Protein AF-A0A537C0H4-F1 (afdb_monomer_lite)

Sequence (83 aa):
MRLVLRSLPQMVVMAAIVTSALFVPVAALLIWLSFALFGVSLRAFVTFGSLLTALEGLLAWWALLFLPALVYAACVMPWSARE

Secondary structure (DSSP, 8-state):
-HHHHHHHHHHHHHHHHHHHHHHHHHHHHHHHHHHHHH---HHHHHTTTTTS-HHHHHHHHHHHHHHHHHHHHHHHS--S---

pLDDT: mean 86.12, std 11.74, range [46.66, 95.38]

Radius of gyration: 16.31 Å; chains: 1; bounding box: 42×22×42 Å

Foldseek 3Di:
DVLVVVCVVVLLVQLLVVLVVCLVVVLVVVQVCCCVPPVDDPCCQQCVNVVHDNVVSSVVSSVVSSVVSSVCSVPPDDSDPDD

Structure (mmCIF, N/CA/C/O backbone):
data_AF-A0A537C0H4-F1
#
_entry.id   AF-A0A537C0H4-F1
#
loop_
_atom_site.group_PDB
_atom_site.id
_atom_site.type_symbol
_atom_site.label_atom_id
_atom_site.label_alt_id
_atom_site.label_comp_id
_atom_site.label_asym_id
_atom_site.label_entity_id
_atom_site.label_seq_id
_atom_site.pdbx_PDB_ins_code
_atom_site.Cartn_x
_atom_site.Cartn_y
_atom_site.Cartn_z
_atom_site.occupancy
_atom_site.B_iso_or_equiv
_atom_site.auth_seq_id
_atom_site.auth_comp_id
_atom_site.auth_asym_id
_atom_site.auth_atom_id
_atom_site.pdbx_PDB_model_num
ATOM 1 N N . MET A 1 1 ? 19.311 -12.254 -20.921 1.00 50.53 1 MET A N 1
ATOM 2 C CA . MET A 1 1 ? 19.029 -12.281 -19.461 1.00 50.53 1 MET A CA 1
ATOM 3 C C . MET A 1 1 ? 19.736 -11.188 -18.650 1.00 50.53 1 MET A C 1
ATOM 5 O O . MET A 1 1 ? 19.108 -10.678 -17.734 1.00 50.53 1 MET A O 1
ATOM 9 N N . ARG A 1 2 ? 20.980 -10.769 -18.958 1.00 52.91 2 ARG A N 1
ATOM 10 C CA . ARG A 1 2 ? 21.679 -9.715 -18.178 1.00 52.91 2 ARG A CA 1
ATOM 11 C C . ARG A 1 2 ? 20.998 -8.334 -18.190 1.00 52.91 2 ARG A C 1
ATOM 13 O O . ARG A 1 2 ? 21.057 -7.650 -17.180 1.00 52.91 2 ARG A O 1
ATOM 20 N N . LEU A 1 3 ? 20.334 -7.945 -19.284 1.00 56.19 3 LEU A N 1
ATOM 21 C CA . LEU A 1 3 ? 19.574 -6.684 -19.362 1.00 56.19 3 LEU A CA 1
ATOM 22 C C . LEU A 1 3 ? 18.340 -6.687 -18.449 1.00 56.19 3 LEU A C 1
ATOM 24 O O . LEU A 1 3 ? 18.147 -5.741 -17.699 1.00 56.19 3 LEU A O 1
ATOM 28 N N . VAL A 1 4 ? 17.580 -7.789 -18.441 1.00 55.53 4 VAL A N 1
ATOM 29 C CA . VAL A 1 4 ? 16.401 -7.963 -17.574 1.00 55.53 4 VAL A CA 1
ATOM 30 C C . VAL A 1 4 ? 16.796 -7.909 -16.095 1.00 55.53 4 VAL A C 1
ATOM 32 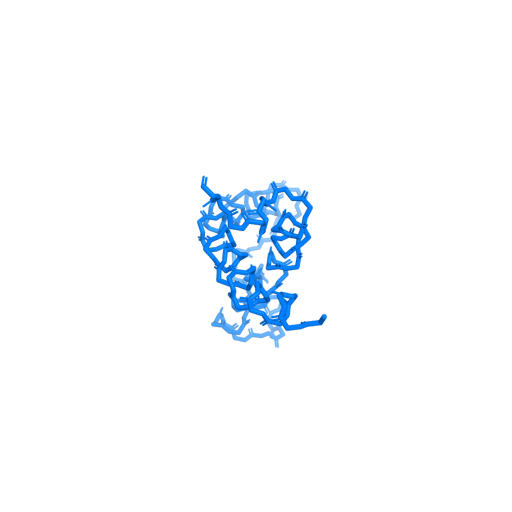O O . VAL A 1 4 ? 16.188 -7.185 -15.323 1.00 55.53 4 VAL A O 1
ATOM 35 N N . LEU A 1 5 ? 17.877 -8.591 -15.695 1.00 58.66 5 LEU A N 1
ATOM 36 C CA . LEU A 1 5 ? 18.383 -8.537 -14.313 1.00 58.66 5 LEU A CA 1
ATOM 37 C C . LEU A 1 5 ? 18.842 -7.133 -13.887 1.00 58.66 5 LEU A C 1
ATOM 39 O O . LEU A 1 5 ? 18.800 -6.812 -12.703 1.00 58.66 5 LEU A O 1
ATOM 43 N N . ARG A 1 6 ? 19.270 -6.294 -14.839 1.00 66.12 6 ARG A N 1
ATOM 44 C CA . ARG A 1 6 ? 19.718 -4.921 -14.574 1.00 66.12 6 ARG A CA 1
ATOM 45 C C . ARG A 1 6 ? 18.550 -3.937 -14.457 1.00 66.12 6 ARG A C 1
ATOM 47 O O . ARG A 1 6 ? 18.675 -2.965 -13.721 1.00 66.12 6 ARG A O 1
ATOM 54 N N . SER A 1 7 ? 17.427 -4.200 -15.129 1.00 72.31 7 SER A N 1
ATOM 55 C CA . SER A 1 7 ? 16.213 -3.378 -15.047 1.00 72.31 7 SER A CA 1
ATOM 56 C C . SER A 1 7 ? 15.299 -3.745 -13.873 1.00 72.31 7 SER A C 1
ATOM 58 O O . SER A 1 7 ? 14.572 -2.879 -13.396 1.00 72.31 7 SER A O 1
ATOM 60 N N . LEU A 1 8 ? 15.376 -4.971 -13.336 1.00 80.69 8 LEU A N 1
ATOM 61 C CA . LEU A 1 8 ? 14.642 -5.381 -12.126 1.00 80.69 8 LEU A CA 1
ATOM 62 C C . LEU A 1 8 ? 14.800 -4.425 -10.926 1.00 80.69 8 LEU A C 1
ATOM 64 O O . LEU A 1 8 ? 13.775 -4.014 -10.382 1.00 80.69 8 LEU A O 1
ATOM 68 N N . PRO A 1 9 ? 16.016 -4.024 -10.494 1.00 84.00 9 PRO A N 1
ATOM 69 C CA . PRO A 1 9 ? 16.150 -3.082 -9.383 1.00 84.00 9 PRO A CA 1
ATOM 70 C C . PRO A 1 9 ? 15.527 -1.719 -9.709 1.00 84.00 9 PRO A C 1
ATOM 72 O O . PRO A 1 9 ? 14.881 -1.125 -8.854 1.00 84.00 9 PRO A O 1
ATOM 75 N N . GLN A 1 10 ? 15.647 -1.245 -10.952 1.00 86.06 10 GLN A N 1
ATOM 76 C CA . GLN A 1 10 ? 15.045 0.019 -11.382 1.00 86.06 10 GLN A CA 1
ATOM 77 C C . GLN A 1 10 ? 13.510 -0.051 -11.370 1.00 86.06 10 GLN A C 1
ATOM 79 O O . GLN A 1 10 ? 12.846 0.903 -10.972 1.00 86.06 10 GLN A O 1
ATOM 84 N N . MET A 1 11 ? 12.951 -1.202 -11.741 1.00 88.88 11 MET A N 1
ATOM 85 C CA . MET A 1 11 ? 11.520 -1.484 -11.702 1.00 88.88 11 MET A CA 1
ATOM 86 C C . MET A 1 11 ? 10.976 -1.532 -10.276 1.00 88.88 11 MET A C 1
ATOM 88 O O . MET A 1 11 ? 9.969 -0.888 -9.992 1.00 88.88 11 MET A O 1
ATOM 92 N N . VAL A 1 12 ? 11.674 -2.215 -9.367 1.00 91.00 12 VAL A N 1
ATOM 93 C CA . VAL A 1 12 ? 11.329 -2.256 -7.938 1.00 91.00 12 VAL A CA 1
ATOM 94 C C . VAL A 1 12 ? 11.380 -0.858 -7.323 1.00 91.00 12 VAL A C 1
ATOM 96 O O . VAL A 1 12 ? 10.448 -0.465 -6.625 1.00 91.00 12 VAL A O 1
ATOM 99 N N . VAL A 1 13 ? 12.426 -0.080 -7.615 1.00 91.69 13 VAL A N 1
ATOM 100 C CA . VAL A 1 13 ? 12.564 1.294 -7.111 1.00 91.69 13 VAL A CA 1
ATOM 101 C C . VAL A 1 13 ? 11.455 2.190 -7.655 1.00 91.69 13 VAL A C 1
ATOM 103 O O . VAL A 1 13 ? 10.815 2.896 -6.880 1.00 91.69 13 VAL A O 1
ATOM 106 N N . MET A 1 14 ? 11.166 2.134 -8.958 1.00 93.44 14 MET A N 1
ATOM 107 C CA . MET A 1 14 ? 10.084 2.925 -9.548 1.00 93.44 14 MET A CA 1
ATOM 108 C C . MET A 1 14 ? 8.730 2.560 -8.935 1.00 93.44 14 MET A C 1
ATOM 110 O O . MET A 1 14 ? 7.974 3.447 -8.546 1.00 93.44 14 MET A O 1
ATOM 114 N N . ALA A 1 15 ? 8.440 1.266 -8.789 1.00 93.12 15 ALA A N 1
ATOM 115 C CA . ALA A 1 15 ? 7.226 0.803 -8.131 1.00 93.12 15 ALA A CA 1
ATOM 116 C C . ALA A 1 15 ? 7.146 1.307 -6.683 1.00 93.12 15 ALA A C 1
ATOM 118 O O . ALA A 1 15 ? 6.096 1.791 -6.269 1.00 93.12 15 ALA A O 1
ATOM 119 N N . ALA A 1 16 ? 8.248 1.287 -5.929 1.00 93.56 16 ALA A N 1
ATOM 120 C CA . ALA A 1 16 ? 8.286 1.764 -4.548 1.00 93.56 16 ALA A CA 1
ATOM 121 C C . ALA A 1 16 ? 8.039 3.277 -4.456 1.00 93.56 16 ALA A C 1
ATOM 123 O O . ALA A 1 16 ? 7.316 3.731 -3.564 1.00 93.56 16 ALA A O 1
ATOM 124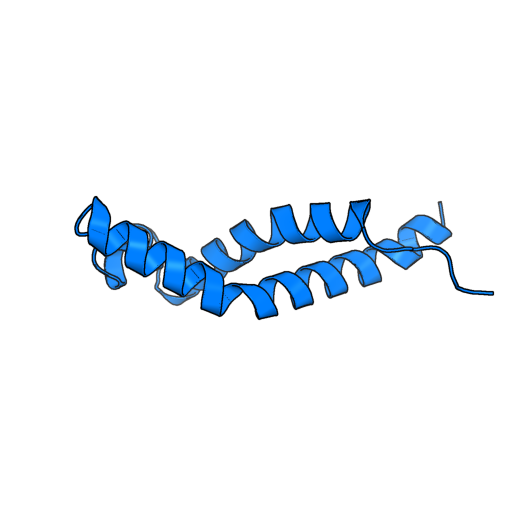 N N . ILE A 1 17 ? 8.586 4.052 -5.399 1.00 93.19 17 ILE A N 1
ATOM 125 C CA . ILE A 1 17 ? 8.356 5.498 -5.510 1.00 93.19 17 ILE A CA 1
ATOM 126 C C . ILE A 1 17 ? 6.883 5.773 -5.806 1.00 93.19 17 ILE A C 1
ATOM 128 O O . ILE A 1 17 ? 6.251 6.536 -5.080 1.00 93.19 17 ILE A O 1
ATOM 132 N N . VAL A 1 18 ? 6.320 5.125 -6.831 1.00 93.38 18 VAL A N 1
ATOM 133 C CA . VAL A 1 18 ? 4.908 5.284 -7.215 1.00 93.38 18 VAL A CA 1
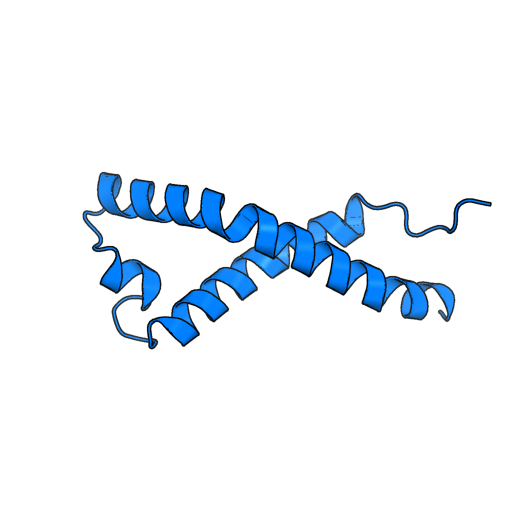ATOM 134 C C . VAL A 1 18 ? 3.993 4.906 -6.055 1.00 93.38 18 VAL A C 1
ATOM 136 O O . VAL A 1 18 ? 3.086 5.660 -5.714 1.00 93.38 18 VAL A O 1
ATOM 139 N N . THR A 1 19 ? 4.276 3.782 -5.398 1.00 95.38 19 THR A N 1
ATOM 140 C CA . THR A 1 19 ? 3.532 3.321 -4.222 1.00 95.38 19 THR A CA 1
ATOM 141 C C . THR A 1 19 ? 3.563 4.359 -3.117 1.00 95.38 19 THR A C 1
ATOM 143 O O . THR A 1 19 ? 2.515 4.732 -2.611 1.00 95.38 19 THR A O 1
ATOM 146 N N . SER A 1 20 ? 4.743 4.874 -2.771 1.00 92.81 20 SER A N 1
ATOM 147 C CA . SER A 1 20 ? 4.895 5.849 -1.687 1.00 92.81 20 SER A CA 1
ATOM 148 C C . SER A 1 20 ? 4.241 7.192 -2.019 1.00 92.81 20 SER A C 1
ATOM 150 O O . SER A 1 20 ? 3.625 7.799 -1.147 1.00 92.81 20 SER A O 1
ATOM 152 N N . ALA A 1 21 ? 4.308 7.631 -3.280 1.00 92.81 21 ALA A N 1
ATOM 153 C CA . ALA A 1 21 ? 3.650 8.850 -3.746 1.00 92.81 21 ALA A CA 1
ATOM 154 C C . ALA A 1 21 ? 2.117 8.732 -3.708 1.00 92.81 21 ALA A C 1
ATOM 156 O O . ALA A 1 21 ? 1.429 9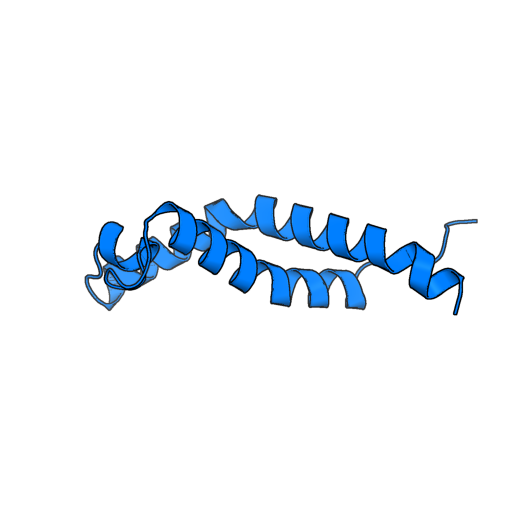.683 -3.339 1.00 92.81 21 ALA A O 1
ATOM 157 N N . LEU A 1 22 ? 1.580 7.560 -4.060 1.00 91.94 22 LEU A N 1
ATOM 158 C CA . LEU A 1 22 ? 0.141 7.299 -4.065 1.00 91.94 22 LEU A CA 1
ATOM 159 C C . LEU A 1 22 ? -0.399 6.834 -2.710 1.00 91.94 22 LEU A C 1
ATOM 161 O O . LEU A 1 22 ? -1.608 6.878 -2.500 1.00 91.94 22 LEU A O 1
ATOM 165 N N . PHE A 1 23 ? 0.469 6.431 -1.781 1.00 91.38 23 PHE A N 1
ATOM 166 C CA . PHE A 1 23 ? 0.070 5.841 -0.509 1.00 91.38 23 PHE A CA 1
ATOM 167 C C . PHE A 1 23 ? -0.878 6.751 0.269 1.00 91.38 23 PHE A C 1
ATOM 169 O O . PHE A 1 23 ? -1.972 6.338 0.634 1.00 91.38 23 PHE A O 1
ATOM 176 N N . VAL A 1 24 ? -0.488 8.012 0.469 1.00 89.44 24 VAL A N 1
ATOM 177 C CA . VAL A 1 24 ? -1.278 8.990 1.228 1.00 89.44 24 VAL A CA 1
ATOM 178 C C . VAL A 1 24 ? -2.626 9.303 0.563 1.00 89.44 24 VAL A C 1
ATOM 180 O O . VAL A 1 24 ? -3.645 9.148 1.240 1.00 89.44 24 VAL A O 1
ATOM 183 N N . PRO A 1 25 ? -2.701 9.715 -0.723 1.00 91.25 25 PRO A N 1
ATOM 184 C CA . PRO A 1 25 ? -3.986 10.046 -1.340 1.00 91.25 25 PRO A CA 1
ATOM 185 C C . PRO A 1 25 ? -4.915 8.832 -1.464 1.00 91.25 25 PRO A C 1
ATOM 187 O O . PRO A 1 25 ? -6.113 8.956 -1.208 1.00 91.25 25 PRO A O 1
ATOM 190 N N . VAL A 1 26 ? -4.384 7.650 -1.800 1.00 91.12 26 VAL A N 1
ATOM 191 C CA . VAL A 1 26 ? -5.192 6.426 -1.910 1.00 91.12 26 VAL A CA 1
ATOM 192 C C . VAL A 1 26 ? -5.669 5.964 -0.536 1.00 91.12 26 VAL A C 1
ATOM 194 O O . VAL A 1 26 ? -6.847 5.650 -0.385 1.00 91.12 26 VAL A O 1
ATOM 197 N N . ALA A 1 27 ? -4.808 5.983 0.486 1.00 89.06 27 ALA A N 1
ATOM 198 C CA . ALA A 1 27 ? -5.214 5.653 1.848 1.00 89.06 27 ALA A CA 1
ATOM 199 C C . ALA A 1 27 ? -6.294 6.614 2.355 1.00 89.06 27 ALA A C 1
ATOM 201 O O . ALA A 1 27 ? -7.290 6.158 2.907 1.00 89.06 27 ALA A O 1
ATOM 202 N N . ALA A 1 28 ? -6.154 7.924 2.123 1.00 90.12 28 ALA A N 1
ATOM 203 C CA . ALA A 1 28 ? -7.164 8.908 2.509 1.00 90.12 28 ALA A CA 1
ATOM 204 C C . ALA A 1 28 ? -8.527 8.618 1.859 1.00 90.12 28 ALA A C 1
ATOM 206 O O . ALA A 1 28 ? -9.552 8.635 2.543 1.00 90.12 28 ALA A O 1
ATOM 207 N N . LEU A 1 29 ? -8.534 8.289 0.564 1.00 93.62 29 LEU A N 1
ATOM 208 C CA . LEU A 1 29 ? -9.752 7.947 -0.168 1.00 93.62 29 LEU A CA 1
ATOM 209 C C . LEU A 1 29 ? -10.383 6.645 0.344 1.00 93.62 29 LEU A C 1
ATOM 211 O O . LEU A 1 29 ? -11.591 6.600 0.563 1.00 93.62 29 LEU A O 1
ATOM 215 N N . LEU A 1 30 ? -9.578 5.608 0.595 1.00 90.56 30 LEU A N 1
ATOM 216 C CA . LEU A 1 30 ? -10.055 4.333 1.138 1.00 90.56 30 LEU A CA 1
ATOM 217 C C . LEU A 1 30 ? -10.592 4.470 2.566 1.00 90.56 30 LEU A C 1
ATOM 219 O O . LEU A 1 30 ? -11.632 3.893 2.876 1.00 90.56 30 LEU A O 1
ATOM 223 N N . ILE A 1 31 ? -9.927 5.249 3.422 1.00 91.56 31 ILE A N 1
ATOM 224 C CA . ILE A 1 31 ? -10.388 5.553 4.783 1.00 91.56 31 ILE A CA 1
ATOM 225 C C . ILE A 1 31 ? -11.734 6.269 4.720 1.00 91.56 31 ILE A C 1
ATOM 227 O O . ILE A 1 31 ? -12.679 5.856 5.391 1.00 91.56 31 ILE A O 1
ATOM 231 N N . TRP A 1 32 ? -11.832 7.322 3.903 1.00 92.31 32 TRP A N 1
ATOM 232 C CA . TRP A 1 32 ? -13.064 8.091 3.755 1.00 92.31 32 TRP A CA 1
ATOM 233 C C . TRP A 1 32 ? -14.210 7.216 3.246 1.00 92.31 32 TRP A C 1
ATOM 235 O O . TRP A 1 32 ? -15.291 7.225 3.828 1.00 92.31 32 TRP A O 1
ATOM 245 N N . LEU A 1 33 ? -13.956 6.394 2.224 1.00 92.69 33 LEU A N 1
ATOM 246 C CA . LEU A 1 33 ? -14.942 5.473 1.664 1.00 92.69 33 LEU A CA 1
ATOM 247 C C . LEU A 1 33 ? -15.385 4.417 2.686 1.00 92.69 33 LEU A C 1
ATOM 249 O O . LEU A 1 33 ? -16.575 4.141 2.820 1.00 92.69 33 LEU A O 1
ATOM 253 N N . SER A 1 34 ? -14.439 3.857 3.442 1.00 90.25 34 SER A N 1
ATOM 254 C CA . SER A 1 34 ? -14.719 2.853 4.476 1.00 90.25 34 SER A CA 1
ATOM 255 C C . SER A 1 34 ? -15.546 3.433 5.620 1.00 90.25 34 SER A C 1
ATOM 257 O O . SER A 1 34 ? -16.462 2.784 6.126 1.00 90.25 34 SER A O 1
ATOM 259 N N . PHE A 1 35 ? -15.253 4.673 6.009 1.00 91.56 35 PHE A N 1
ATOM 260 C CA . PHE A 1 35 ? -16.027 5.391 7.010 1.00 91.56 35 PHE A CA 1
ATOM 261 C C . PHE A 1 35 ? -17.435 5.721 6.498 1.00 91.56 35 PHE A C 1
ATOM 263 O O . PHE A 1 35 ? -18.412 5.443 7.187 1.00 91.56 35 PHE A O 1
ATOM 270 N N . ALA A 1 36 ? -17.552 6.254 5.279 1.00 92.62 36 ALA A N 1
ATOM 271 C CA . ALA A 1 36 ? -18.823 6.686 4.704 1.00 92.62 36 ALA A CA 1
ATOM 272 C C . ALA A 1 36 ? -19.787 5.524 4.407 1.00 92.62 36 ALA A C 1
ATOM 274 O O . ALA A 1 36 ? -20.989 5.668 4.617 1.00 92.62 36 ALA A O 1
ATOM 275 N N . LEU A 1 37 ? -19.280 4.384 3.924 1.00 93.50 37 LEU A N 1
ATOM 276 C CA . LEU A 1 37 ? -20.115 3.243 3.527 1.00 93.50 37 LEU A CA 1
ATOM 277 C C . LEU A 1 37 ? -20.369 2.247 4.660 1.00 93.50 37 LEU A C 1
ATOM 279 O O . LEU A 1 37 ? -21.450 1.669 4.735 1.00 93.50 37 LEU A O 1
ATOM 283 N N . PHE A 1 38 ? -19.374 2.021 5.520 1.00 91.69 38 PHE A N 1
ATOM 284 C CA . PHE A 1 38 ? -19.396 0.928 6.497 1.00 91.69 38 PHE A CA 1
ATOM 285 C C . PHE A 1 38 ? -19.241 1.403 7.948 1.00 91.69 38 PHE A C 1
ATOM 287 O O . PHE A 1 38 ? -19.270 0.579 8.860 1.00 91.69 38 PHE A O 1
ATOM 294 N N . GLY A 1 39 ? -19.050 2.706 8.192 1.00 90.38 39 GLY A N 1
ATOM 295 C CA . GLY A 1 39 ? -18.845 3.248 9.539 1.00 90.38 39 GLY A CA 1
ATOM 296 C C . GLY A 1 39 ? -17.548 2.776 10.207 1.00 90.38 39 GLY A C 1
ATOM 297 O O . GLY A 1 39 ? -17.428 2.822 11.432 1.00 90.38 39 GLY A O 1
ATOM 298 N N . VAL A 1 40 ? -16.573 2.289 9.431 1.00 90.56 40 VAL A N 1
ATOM 299 C CA . VAL A 1 40 ? -15.327 1.726 9.968 1.00 90.56 40 VAL A CA 1
ATOM 300 C C . VAL A 1 40 ? -14.444 2.841 10.525 1.00 90.56 40 VAL A C 1
ATOM 302 O O . VAL A 1 40 ? -14.131 3.814 9.840 1.00 90.56 40 VAL A O 1
ATOM 305 N N . SER A 1 41 ? -14.004 2.689 11.776 1.00 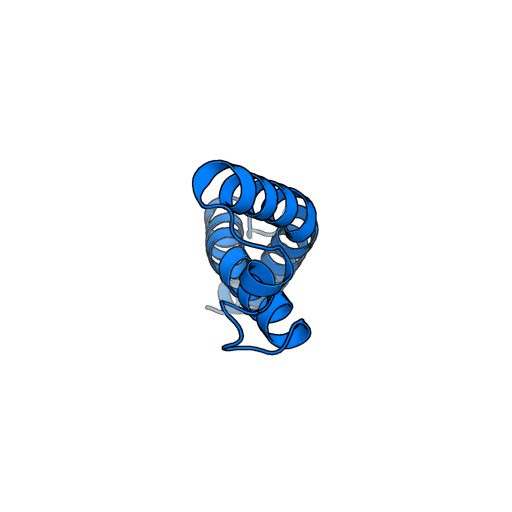90.31 41 SER A N 1
ATOM 306 C CA . SER A 1 41 ? -13.078 3.640 12.401 1.00 90.31 41 SER A CA 1
ATOM 307 C C . SER A 1 41 ? -11.686 3.592 11.759 1.00 90.31 41 SER A C 1
ATOM 309 O O . SER A 1 41 ? -11.203 2.522 11.386 1.00 90.31 41 SER A O 1
ATOM 311 N N . LEU A 1 42 ? -10.987 4.735 11.719 1.00 86.56 42 LEU A N 1
ATOM 312 C CA . LEU A 1 42 ? -9.608 4.828 11.213 1.00 86.56 42 LEU A CA 1
ATOM 313 C C . LEU A 1 42 ? -8.681 3.802 11.876 1.00 86.56 42 LEU A C 1
ATOM 315 O O . LEU A 1 42 ? -7.875 3.160 11.207 1.00 86.56 42 LEU A O 1
ATOM 319 N N . ARG A 1 43 ? -8.815 3.631 13.198 1.00 88.50 43 ARG A N 1
ATOM 320 C CA . ARG A 1 43 ? -8.011 2.670 13.954 1.00 88.50 43 ARG A CA 1
ATOM 321 C C . ARG A 1 43 ? -8.231 1.257 13.426 1.00 88.50 43 ARG A C 1
ATOM 323 O O . ARG A 1 43 ? -7.249 0.592 13.140 1.00 88.50 43 ARG A O 1
ATOM 330 N N . ALA A 1 44 ? -9.484 0.831 13.273 1.00 88.50 44 ALA A N 1
ATOM 331 C CA . ALA A 1 44 ? -9.806 -0.494 12.750 1.00 88.50 44 ALA A CA 1
ATOM 332 C C . ALA A 1 44 ? -9.357 -0.668 11.289 1.00 88.50 44 ALA A C 1
ATOM 334 O O . ALA A 1 44 ? -8.883 -1.739 10.934 1.00 88.50 44 ALA A O 1
ATOM 335 N N . PHE A 1 45 ? -9.446 0.372 10.458 1.00 90.38 45 PHE A N 1
ATOM 336 C CA . PHE A 1 45 ? -8.971 0.321 9.073 1.00 90.38 45 PHE A CA 1
ATOM 337 C C . PHE A 1 45 ? -7.453 0.106 8.987 1.00 90.38 45 PHE A C 1
ATOM 339 O O . PHE A 1 45 ? -6.975 -0.756 8.252 1.00 90.38 45 PHE A O 1
ATOM 346 N N . VAL A 1 46 ? -6.684 0.871 9.768 1.00 89.69 46 VAL A N 1
ATOM 347 C CA . VAL A 1 46 ? -5.219 0.782 9.759 1.00 89.69 46 VAL A CA 1
ATOM 348 C C . VAL A 1 46 ? -4.747 -0.528 10.381 1.00 89.69 46 VAL A C 1
ATOM 350 O O . VAL A 1 46 ? -3.814 -1.123 9.868 1.00 89.69 46 VAL A O 1
ATOM 353 N N . THR A 1 47 ? -5.386 -1.015 11.445 1.00 93.19 47 THR A N 1
ATOM 354 C CA . THR A 1 47 ? -4.972 -2.250 12.136 1.00 93.19 47 THR A CA 1
ATOM 355 C C . THR A 1 47 ? -5.595 -3.524 11.567 1.00 93.19 47 THR A C 1
ATOM 357 O O . THR A 1 47 ? -5.431 -4.589 12.160 1.00 93.19 47 THR A O 1
ATOM 360 N N . PHE A 1 48 ? -6.347 -3.433 10.464 1.00 90.38 48 PHE A N 1
ATOM 361 C CA . PHE A 1 48 ? -7.130 -4.547 9.917 1.00 90.38 48 PHE A CA 1
ATOM 362 C C . PHE A 1 48 ? -8.031 -5.206 10.977 1.00 90.38 48 PHE A C 1
ATOM 364 O O . PHE A 1 48 ? -8.047 -6.421 11.145 1.00 90.38 48 PHE A O 1
ATOM 371 N N . GLY A 1 49 ? -8.755 -4.392 11.746 1.00 87.06 49 GLY A N 1
ATOM 372 C CA . GLY A 1 49 ? -9.643 -4.865 12.808 1.00 87.06 49 GLY A CA 1
ATOM 373 C C . GLY A 1 49 ? -8.906 -5.356 14.055 1.00 87.06 49 GLY A C 1
ATOM 374 O O . GLY A 1 49 ? -9.400 -6.240 14.739 1.00 87.06 49 GLY A O 1
ATOM 375 N N . SER A 1 50 ? -7.740 -4.773 14.356 1.00 89.69 50 SER A N 1
ATOM 376 C CA . SER A 1 50 ? -6.821 -5.174 15.435 1.00 89.69 50 SER A CA 1
ATOM 377 C C . SER A 1 50 ? -6.051 -6.480 15.209 1.00 89.69 50 SER A C 1
ATOM 379 O O . SER A 1 50 ? -5.451 -6.994 16.153 1.00 89.69 50 SER A O 1
ATOM 381 N N . LEU A 1 51 ? -6.025 -6.996 13.978 1.00 92.44 51 LEU A N 1
ATOM 382 C CA . LEU A 1 51 ? -5.159 -8.118 13.609 1.00 92.44 51 LEU A CA 1
ATOM 383 C C . LEU A 1 51 ? -3.677 -7.728 13.592 1.00 92.44 51 LEU A C 1
ATOM 385 O O . LEU A 1 51 ? -2.824 -8.565 13.868 1.00 92.44 51 LEU A O 1
ATOM 389 N N . LEU A 1 52 ? -3.382 -6.467 13.272 1.00 93.06 52 LEU A N 1
ATOM 390 C CA . LEU A 1 52 ? -2.029 -5.932 13.159 1.00 93.06 52 LEU A CA 1
ATOM 391 C C . LEU A 1 52 ? -1.840 -4.711 14.059 1.00 93.06 52 LEU A C 1
ATOM 393 O O . LEU A 1 52 ? -2.786 -3.978 14.364 1.00 93.06 52 LEU A O 1
ATOM 397 N N . THR A 1 53 ? -0.595 -4.431 14.440 1.00 92.88 53 THR A N 1
ATOM 398 C CA . THR A 1 53 ? -0.251 -3.113 14.986 1.00 92.88 53 THR A CA 1
ATOM 399 C C . THR A 1 53 ? -0.424 -2.030 13.917 1.00 92.88 53 THR A C 1
ATOM 401 O O . THR A 1 53 ? -0.475 -2.305 12.718 1.00 92.88 53 THR A O 1
ATOM 404 N N . ALA A 1 54 ? -0.502 -0.761 14.329 1.00 88.50 54 ALA A N 1
ATOM 405 C CA . ALA A 1 54 ? -0.680 0.339 13.379 1.00 88.50 54 ALA A CA 1
ATOM 406 C C . ALA A 1 54 ? 0.448 0.401 12.331 1.00 88.50 54 ALA A C 1
ATOM 408 O O . ALA A 1 54 ? 0.182 0.646 11.157 1.00 88.50 54 ALA A O 1
ATOM 409 N N . LEU A 1 55 ? 1.693 0.140 12.747 1.00 91.62 55 LEU A N 1
ATOM 410 C CA . LEU A 1 55 ? 2.856 0.137 11.859 1.00 91.62 55 LEU A CA 1
ATOM 411 C C . LEU A 1 55 ? 2.814 -1.031 10.866 1.00 91.62 55 LEU A C 1
ATOM 413 O O . LEU A 1 55 ? 3.007 -0.825 9.671 1.00 91.62 55 LEU A O 1
ATOM 417 N N . GLU A 1 56 ? 2.533 -2.243 11.344 1.00 92.56 56 GLU A N 1
ATOM 418 C CA . GLU A 1 56 ? 2.400 -3.428 10.487 1.00 92.56 56 GLU A CA 1
ATOM 419 C C . GLU A 1 56 ? 1.255 -3.270 9.489 1.00 92.56 56 GLU A C 1
ATOM 421 O O . GLU A 1 56 ? 1.387 -3.643 8.329 1.00 92.56 56 GLU A O 1
ATOM 426 N N . GLY A 1 57 ? 0.150 -2.662 9.914 1.00 92.50 57 GLY A N 1
ATOM 427 C CA . GLY A 1 57 ? -0.975 -2.372 9.044 1.00 92.50 57 GLY A CA 1
ATOM 428 C C . GLY A 1 57 ? -0.660 -1.328 7.970 1.00 92.50 57 GLY A C 1
ATOM 429 O O . GLY A 1 57 ? -1.002 -1.519 6.806 1.00 92.50 57 GLY A O 1
ATOM 430 N N . LEU A 1 58 ? 0.066 -0.259 8.316 1.00 90.69 58 LEU A N 1
ATOM 431 C CA . LEU A 1 58 ? 0.596 0.707 7.342 1.00 90.69 58 LEU A CA 1
ATOM 432 C C . LEU A 1 58 ? 1.503 0.023 6.309 1.00 90.69 58 LEU A C 1
ATOM 434 O O . LEU A 1 58 ? 1.357 0.257 5.109 1.00 90.69 58 LEU A O 1
ATOM 438 N N . LEU A 1 59 ? 2.398 -0.857 6.763 1.00 93.44 59 LEU A N 1
ATOM 439 C CA . LEU A 1 59 ? 3.264 -1.650 5.889 1.00 93.44 59 LEU A CA 1
ATOM 440 C C . LEU A 1 59 ? 2.467 -2.613 5.003 1.00 93.44 59 LEU A C 1
ATOM 442 O O . LEU A 1 59 ? 2.768 -2.736 3.818 1.00 93.44 59 LEU A O 1
ATOM 446 N N . ALA A 1 60 ? 1.430 -3.256 5.540 1.00 93.88 60 ALA A N 1
ATOM 447 C CA . ALA A 1 60 ? 0.557 -4.146 4.784 1.00 93.88 60 ALA A CA 1
ATOM 448 C C . ALA A 1 60 ? -0.216 -3.385 3.697 1.00 93.88 60 ALA A C 1
ATOM 450 O O . ALA A 1 60 ? -0.238 -3.816 2.545 1.00 93.88 60 ALA A O 1
ATOM 451 N N . TRP A 1 61 ? -0.774 -2.213 4.019 1.00 93.00 61 TRP A N 1
ATOM 452 C CA . TRP A 1 61 ? -1.399 -1.336 3.027 1.00 93.00 61 TRP A CA 1
ATOM 453 C C . TRP A 1 61 ? -0.409 -0.885 1.954 1.00 93.00 61 TRP A C 1
ATOM 455 O O . TRP A 1 61 ? -0.754 -0.841 0.773 1.0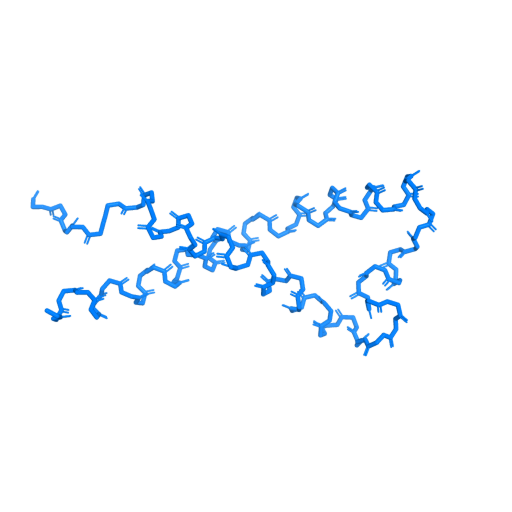0 93.00 61 TRP A O 1
ATOM 465 N N . TRP A 1 62 ? 0.831 -0.578 2.340 1.00 94.06 62 TRP A N 1
ATOM 466 C CA . TRP A 1 62 ? 1.863 -0.179 1.389 1.00 94.06 62 TRP A CA 1
ATOM 467 C C . TRP A 1 62 ? 2.218 -1.341 0.458 1.00 94.06 62 TRP A C 1
ATOM 469 O O . TRP A 1 62 ? 2.241 -1.168 -0.757 1.00 94.06 62 TRP A O 1
ATOM 479 N N . ALA A 1 63 ? 2.398 -2.548 1.000 1.00 93.69 63 ALA A N 1
ATOM 480 C CA . ALA A 1 63 ? 2.671 -3.754 0.222 1.00 93.69 63 ALA A CA 1
ATOM 481 C C . ALA A 1 63 ? 1.521 -4.104 -0.740 1.00 93.69 63 ALA A C 1
ATOM 483 O O . ALA A 1 63 ? 1.767 -4.500 -1.881 1.00 93.69 63 ALA A O 1
ATOM 484 N N . LEU A 1 64 ? 0.269 -3.902 -0.316 1.00 93.00 64 LEU A N 1
ATOM 485 C CA . LEU A 1 64 ? -0.904 -4.078 -1.174 1.00 93.00 64 LEU A CA 1
ATOM 486 C C . LEU A 1 64 ? -0.898 -3.110 -2.361 1.00 93.00 64 LEU A C 1
ATOM 488 O O . LEU A 1 64 ? -1.199 -3.524 -3.477 1.00 93.00 64 LEU A O 1
ATOM 492 N N . LEU A 1 65 ? -0.521 -1.845 -2.149 1.00 92.62 65 LEU A N 1
ATOM 493 C CA . LEU A 1 65 ? -0.400 -0.847 -3.219 1.00 92.62 65 LEU A CA 1
ATOM 494 C C . LEU A 1 65 ? 0.861 -1.034 -4.078 1.00 92.62 65 LEU A C 1
ATOM 496 O O . LEU A 1 65 ? 0.886 -0.625 -5.240 1.00 92.62 65 LEU A O 1
ATOM 500 N N . PHE A 1 66 ? 1.879 -1.705 -3.546 1.00 92.12 66 PHE A N 1
ATOM 501 C CA . PHE A 1 66 ? 3.108 -2.008 -4.270 1.00 92.12 66 PHE A CA 1
ATOM 502 C C . PHE A 1 66 ? 2.904 -3.006 -5.412 1.00 92.12 66 PHE A C 1
ATOM 504 O O . PHE A 1 66 ? 3.510 -2.859 -6.472 1.00 92.12 66 PHE A O 1
ATOM 511 N N . LEU A 1 67 ? 2.010 -3.981 -5.249 1.00 92.38 67 LEU A N 1
ATOM 512 C CA . LEU A 1 67 ? 1.671 -4.958 -6.291 1.00 92.38 67 LEU A CA 1
ATOM 513 C C . LEU A 1 67 ? 1.175 -4.316 -7.603 1.00 92.38 67 LEU A C 1
ATOM 515 O O . LEU A 1 67 ? 1.779 -4.567 -8.648 1.00 92.38 67 LEU A O 1
ATOM 519 N N . PRO A 1 68 ? 0.128 -3.469 -7.611 1.00 91.75 68 PRO A N 1
ATOM 520 C CA . PRO A 1 68 ? -0.298 -2.799 -8.835 1.00 91.75 68 PRO A CA 1
ATOM 521 C C . PRO A 1 68 ? 0.745 -1.794 -9.339 1.00 91.75 68 PRO A C 1
ATOM 523 O O . PRO A 1 68 ? 0.886 -1.635 -10.550 1.00 91.75 68 PRO A O 1
ATOM 526 N N . ALA A 1 69 ? 1.528 -1.163 -8.456 1.00 92.06 69 ALA A N 1
ATOM 527 C CA . ALA A 1 69 ? 2.627 -0.289 -8.869 1.00 92.06 69 ALA A CA 1
ATOM 528 C C . ALA A 1 69 ? 3.756 -1.056 -9.585 1.00 92.06 69 ALA A C 1
ATOM 530 O O . ALA A 1 69 ? 4.347 -0.533 -10.529 1.00 92.06 69 ALA A O 1
ATOM 531 N N . LEU A 1 70 ? 4.026 -2.306 -9.189 1.00 91.12 70 LEU A N 1
ATOM 532 C CA . LEU A 1 70 ? 4.931 -3.204 -9.907 1.00 91.12 70 LEU A CA 1
ATOM 533 C C . LEU A 1 70 ? 4.396 -3.529 -11.298 1.00 91.12 70 LEU A C 1
ATOM 535 O O . LEU A 1 70 ? 5.150 -3.447 -12.261 1.00 91.12 70 LEU A O 1
ATOM 539 N N . VAL A 1 71 ? 3.108 -3.860 -11.421 1.00 90.81 71 VAL A N 1
ATOM 540 C CA . VAL A 1 71 ? 2.482 -4.115 -12.730 1.00 90.81 71 VAL A CA 1
ATOM 541 C C . VAL A 1 71 ? 2.564 -2.868 -13.613 1.00 90.81 71 VAL A C 1
ATOM 543 O O . VAL A 1 71 ? 2.975 -2.957 -14.768 1.00 90.81 71 VAL A O 1
ATOM 546 N N . TYR A 1 72 ? 2.263 -1.692 -13.057 1.00 88.44 72 TYR A N 1
ATOM 547 C CA . TYR A 1 72 ? 2.422 -0.413 -13.748 1.00 88.44 72 TYR A CA 1
ATOM 548 C C . TYR A 1 72 ? 3.860 -0.207 -14.237 1.00 88.44 72 TYR A C 1
ATOM 550 O O . TYR A 1 72 ? 4.074 0.084 -15.412 1.00 88.44 72 TYR A O 1
ATOM 558 N N . ALA A 1 73 ? 4.852 -0.404 -13.366 1.00 88.69 73 ALA A N 1
ATOM 559 C CA . ALA A 1 73 ? 6.253 -0.277 -13.738 1.00 88.69 73 ALA A CA 1
ATOM 560 C C . ALA A 1 73 ? 6.608 -1.269 -14.864 1.00 88.69 73 ALA A C 1
ATOM 562 O O . ALA A 1 73 ? 7.208 -0.872 -15.860 1.00 88.69 73 ALA A O 1
ATOM 563 N N . ALA A 1 74 ? 6.173 -2.528 -14.762 1.00 87.88 74 ALA A N 1
ATOM 564 C CA . ALA A 1 74 ? 6.426 -3.558 -15.771 1.00 87.88 74 ALA A CA 1
ATOM 565 C C . ALA A 1 74 ? 5.922 -3.152 -17.163 1.00 87.88 74 ALA A C 1
ATOM 567 O O . ALA A 1 74 ? 6.627 -3.341 -18.152 1.00 87.88 74 ALA A O 1
ATOM 568 N N . CYS A 1 75 ? 4.699 -2.618 -17.225 1.00 86.94 75 CYS A N 1
ATOM 569 C CA . CYS A 1 75 ? 3.980 -2.401 -18.476 1.00 86.94 75 CYS A CA 1
ATOM 570 C C . CYS A 1 75 ? 4.207 -1.018 -19.095 1.00 86.94 75 CYS A C 1
ATOM 572 O O . CYS A 1 75 ? 4.144 -0.893 -20.315 1.00 86.94 75 CYS A O 1
ATOM 574 N N . VAL A 1 76 ? 4.419 0.020 -18.281 1.00 86.94 76 VAL A N 1
ATOM 575 C CA . VAL A 1 76 ? 4.372 1.418 -18.748 1.00 86.94 76 VAL A CA 1
ATOM 576 C C . VAL A 1 76 ? 5.761 2.025 -18.927 1.00 86.94 76 VAL A C 1
ATOM 578 O O . VAL A 1 76 ? 5.935 2.909 -19.765 1.00 86.94 76 VAL A O 1
ATOM 581 N N . MET A 1 77 ? 6.767 1.573 -18.173 1.00 78.50 77 MET A N 1
ATOM 582 C CA . MET A 1 77 ? 8.091 2.188 -18.247 1.00 78.50 77 MET A CA 1
ATOM 583 C C . MET A 1 77 ? 8.951 1.617 -19.385 1.00 78.50 77 MET A C 1
ATOM 585 O O . MET A 1 77 ? 9.077 0.398 -19.517 1.00 78.50 77 MET A O 1
ATOM 589 N N . PRO A 1 78 ? 9.606 2.478 -20.188 1.00 76.88 78 PRO A N 1
ATOM 590 C CA . PRO A 1 78 ? 10.584 2.035 -21.168 1.00 76.88 78 PRO A CA 1
ATOM 591 C C . PRO A 1 78 ? 11.883 1.642 -20.454 1.00 76.88 78 PRO A C 1
ATOM 593 O O . PRO A 1 78 ? 12.660 2.486 -20.014 1.00 76.88 78 PRO A O 1
ATOM 596 N N . TRP A 1 79 ? 12.114 0.335 -20.338 1.00 74.06 79 TRP A N 1
ATOM 597 C CA . TRP A 1 79 ? 13.309 -0.241 -19.705 1.00 74.06 79 TRP A CA 1
ATOM 598 C C . TRP A 1 79 ? 14.525 -0.332 -20.639 1.00 74.06 79 TRP A C 1
ATOM 600 O O . TRP A 1 79 ? 15.608 -0.729 -20.206 1.00 74.06 79 TRP A O 1
ATOM 610 N N . SER A 1 80 ? 14.363 0.011 -21.919 1.00 67.50 80 SER A N 1
ATOM 611 C CA . SER A 1 80 ? 15.473 0.165 -22.857 1.00 67.50 80 SER A CA 1
ATOM 612 C C . SER A 1 80 ? 16.236 1.448 -22.535 1.00 67.50 80 SER A C 1
ATOM 614 O O . SER A 1 80 ? 15.630 2.517 -22.438 1.00 67.50 80 SER A O 1
ATOM 616 N N . ALA A 1 81 ? 17.560 1.350 -22.390 1.00 58.41 81 ALA A N 1
ATOM 617 C CA . ALA A 1 81 ? 18.420 2.524 -22.325 1.00 58.41 81 ALA A CA 1
ATOM 618 C C . ALA A 1 81 ? 18.118 3.417 -23.538 1.00 58.41 81 ALA A C 1
ATOM 620 O O . ALA A 1 81 ? 18.094 2.925 -24.664 1.00 58.41 81 ALA A O 1
ATOM 621 N N . ARG A 1 82 ? 17.825 4.700 -23.299 1.00 56.78 82 ARG A N 1
ATOM 622 C CA . ARG A 1 82 ? 17.863 5.695 -24.372 1.00 56.78 82 ARG A CA 1
ATOM 623 C C . ARG A 1 82 ? 19.307 5.724 -24.869 1.00 56.78 82 ARG A C 1
ATOM 625 O O . ARG A 1 82 ? 20.189 6.075 -24.086 1.00 56.78 82 ARG A O 1
ATOM 632 N N . GLU A 1 83 ? 19.517 5.253 -26.093 1.00 46.66 83 GLU A N 1
ATOM 633 C CA . GLU A 1 83 ? 20.711 5.578 -26.879 1.00 46.66 83 GLU A CA 1
ATOM 634 C C . GLU A 1 83 ? 20.737 7.080 -27.182 1.00 46.66 83 GLU A C 1
ATOM 636 O O . GLU A 1 83 ? 19.641 7.664 -27.373 1.00 46.66 83 GLU A O 1
#